Protein AF-A0A6C0JNU3-F1 (afdb_monomer_lite)

Radius of gyration: 30.69 Å; chains: 1; bounding box: 116×44×62 Å

pLDDT: mean 80.39, std 19.61, range [39.03, 97.88]

Secondary structure (DSSP, 8-state):
-PPPHHHHHHTTS-------------------TTTTSPPPHHHHHHHHHHHHTT--HHHHHHHTTS-HHHHHHHHHHHHHHHHHTT--HHHHHHHH---HHHHHHHHHHHHHHHH-----S--------HHHHHHHHHHHHHHHHHHHHHHHHHHHHHHHHHHTT-

Organism: NCBI:txid1070528

Sequence (166 aa):
MAKSYVEMLKSQKLNKTYYPDVSINKPTNVDQSNVGKKWTEEEENKLLEELNKNIDIETISKIHKRKIGGIESRQKEIAYKMYMKNVSIDKIILKTKLDYQSIKQIIDSKQSVNTRLRPRPRCHNFKHPVLLETDMIEIKNEIKDLKKSISELSDMMKAVYEFEKM

Foldseek 3Di:
DDDDPVVVVVVPPDPPPDDPPPPPPDDDDLQLVCEPPDADPVNLVVLLVCVLVVPDLVVNCSVNSHDSVVSVVSLLVVLVVCVVVVHDNVVSCNRSVDDPVSSVCSNVVVVVVVVDPPDDDDDDDDDDPPVVVVVVVVVVVVVVVVVVVVVVVVVVVVVVVVVVVD

Structure (mmCIF, N/CA/C/O backbone):
data_AF-A0A6C0JNU3-F1
#
_entry.id   AF-A0A6C0JNU3-F1
#
loop_
_atom_site.group_PDB
_atom_site.id
_atom_site.type_symbol
_atom_site.label_atom_id
_atom_site.label_alt_id
_atom_site.label_comp_id
_atom_site.label_asym_id
_atom_site.label_entity_id
_atom_site.label_seq_id
_atom_site.pdbx_PDB_ins_code
_atom_site.Cartn_x
_atom_site.Cartn_y
_atom_site.Cartn_z
_atom_site.occupancy
_atom_site.B_iso_or_equiv
_atom_site.auth_seq_id
_atom_site.auth_comp_id
_atom_site.auth_asym_id
_atom_site.auth_atom_id
_atom_site.pdbx_PDB_model_num
ATOM 1 N N . MET A 1 1 ? -62.761 30.894 -13.776 1.00 50.53 1 MET A N 1
ATOM 2 C CA . MET A 1 1 ? -61.650 30.699 -14.732 1.00 50.53 1 MET A CA 1
ATOM 3 C C . MET A 1 1 ? -60.600 29.817 -14.076 1.00 50.53 1 MET A C 1
ATOM 5 O O . MET A 1 1 ? -60.064 30.203 -13.045 1.00 50.53 1 MET A O 1
ATOM 9 N N . ALA A 1 2 ? -60.394 28.608 -14.599 1.00 54.75 2 ALA A N 1
ATOM 10 C CA . ALA A 1 2 ? -59.440 27.644 -14.057 1.00 54.75 2 ALA A CA 1
ATOM 11 C C . ALA A 1 2 ? -58.007 28.068 -14.414 1.00 54.75 2 ALA A C 1
ATOM 13 O O . ALA A 1 2 ? -57.715 28.331 -15.579 1.00 54.75 2 ALA A O 1
ATOM 14 N N . LYS A 1 3 ? -57.128 28.164 -13.411 1.00 59.78 3 LYS A N 1
ATOM 15 C CA . LYS A 1 3 ? -55.701 28.441 -13.623 1.00 59.78 3 LYS A CA 1
ATOM 16 C C . LYS A 1 3 ? -55.077 27.287 -14.414 1.00 59.78 3 LYS A C 1
ATOM 18 O O . LYS A 1 3 ? -55.350 26.122 -14.127 1.00 59.78 3 LYS A O 1
ATOM 23 N N . SER A 1 4 ? -54.267 27.621 -15.417 1.00 71.38 4 SER A N 1
ATOM 24 C CA . SER A 1 4 ? -53.583 26.655 -16.283 1.00 71.38 4 SER A CA 1
ATOM 25 C C . SER A 1 4 ? -52.700 25.716 -15.455 1.00 71.38 4 SER A C 1
ATOM 27 O O . SER A 1 4 ? -51.986 26.160 -14.556 1.00 71.38 4 SER A O 1
ATOM 29 N N . TYR A 1 5 ? -52.706 24.418 -15.776 1.00 62.06 5 TYR A N 1
ATOM 30 C CA . TYR A 1 5 ? -51.889 23.390 -15.110 1.00 62.06 5 TYR A CA 1
ATOM 31 C C . TYR A 1 5 ? -50.388 23.754 -15.077 1.00 62.06 5 TYR A C 1
ATOM 33 O O . TYR A 1 5 ? -49.669 23.420 -14.137 1.00 62.06 5 TYR A O 1
ATOM 41 N N . VAL A 1 6 ? -49.932 24.540 -16.058 1.00 61.22 6 VAL A N 1
ATOM 42 C CA . VAL A 1 6 ? -48.558 25.054 -16.156 1.00 61.22 6 VAL A CA 1
ATOM 43 C C . VAL A 1 6 ? -48.238 26.103 -15.078 1.00 61.22 6 VAL A C 1
ATOM 45 O O . VAL A 1 6 ? -47.093 26.191 -14.635 1.00 61.22 6 VAL A O 1
ATOM 48 N N . GLU A 1 7 ? -49.220 26.882 -14.613 1.00 60.59 7 GLU A N 1
ATOM 49 C CA . GLU A 1 7 ? -49.026 27.841 -13.514 1.00 60.59 7 GLU A CA 1
ATOM 50 C C . GLU A 1 7 ? -48.929 27.143 -12.155 1.00 60.59 7 GLU A C 1
ATOM 52 O O . GLU A 1 7 ? -48.136 27.558 -11.311 1.00 60.59 7 GLU A O 1
ATOM 57 N N . MET A 1 8 ? -49.647 26.031 -11.968 1.00 59.97 8 MET A N 1
ATOM 58 C CA . MET A 1 8 ? -49.604 25.250 -10.725 1.00 59.97 8 MET A CA 1
ATOM 59 C C . MET A 1 8 ? -48.212 24.658 -10.449 1.00 59.97 8 MET A C 1
ATOM 61 O O . MET A 1 8 ? -47.767 24.622 -9.304 1.00 59.97 8 MET A O 1
ATOM 65 N N . LEU A 1 9 ? -47.487 24.259 -11.499 1.00 55.19 9 LEU A N 1
ATOM 66 C CA . LEU A 1 9 ? -46.139 23.689 -11.388 1.00 55.19 9 LEU A CA 1
ATOM 67 C C . LEU A 1 9 ? -45.041 24.747 -11.166 1.00 55.19 9 LEU A C 1
ATOM 69 O O . LEU A 1 9 ? -43.946 24.415 -10.708 1.00 55.19 9 LEU A O 1
ATOM 73 N N . LYS A 1 10 ? -45.313 26.030 -11.448 1.00 53.84 10 LYS A N 1
ATOM 74 C CA . LYS A 1 10 ? -44.366 27.131 -11.190 1.00 53.84 10 LYS A CA 1
ATOM 75 C C . LYS A 1 10 ? -44.352 27.561 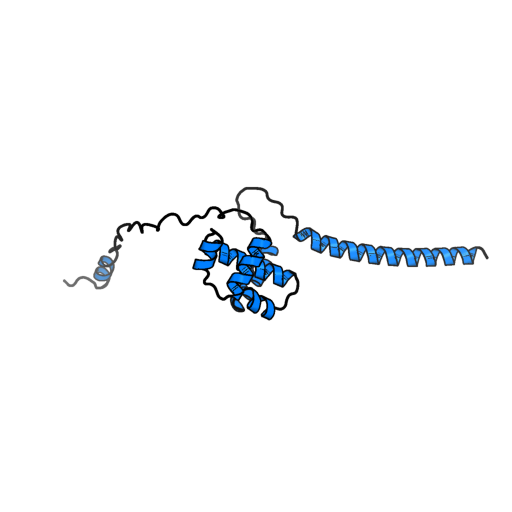-9.720 1.00 53.84 10 LYS A C 1
ATOM 77 O O . LYS A 1 10 ? -43.308 27.988 -9.238 1.00 53.84 10 LYS A O 1
ATOM 82 N N . SER A 1 11 ? -45.448 27.365 -8.988 1.00 52.44 11 SER A N 1
ATOM 83 C CA . SER A 1 11 ? -45.541 27.674 -7.550 1.00 52.44 11 SER A CA 1
ATOM 84 C C . SER A 1 11 ? -44.949 26.599 -6.625 1.00 52.44 11 SER A C 1
ATOM 86 O O . SER A 1 11 ? -44.926 26.793 -5.415 1.00 52.44 11 SER A O 1
ATOM 88 N N . GLN A 1 12 ? -44.438 25.484 -7.161 1.00 51.84 12 GLN A N 1
ATOM 89 C CA . GLN A 1 12 ? -43.829 24.398 -6.372 1.00 51.84 12 GLN A CA 1
ATOM 90 C C . GLN A 1 12 ? -42.294 24.470 -6.287 1.00 51.84 12 GLN A C 1
ATOM 92 O O . GLN A 1 12 ? -41.662 23.630 -5.648 1.00 51.84 12 GLN A O 1
ATOM 97 N N . LYS A 1 13 ? -41.663 25.484 -6.891 1.00 53.03 13 LYS A N 1
ATOM 98 C CA . LYS A 1 13 ? -40.214 25.704 -6.801 1.00 53.03 13 LYS A CA 1
ATOM 99 C C . LYS A 1 13 ? -39.898 26.817 -5.807 1.00 53.03 13 LYS A C 1
ATOM 101 O O . LYS A 1 13 ? -39.744 27.955 -6.228 1.00 53.03 13 LYS A O 1
ATOM 106 N N . LEU A 1 14 ? -39.794 26.463 -4.522 1.00 49.38 14 LEU A N 1
ATOM 107 C CA . LEU A 1 14 ? -38.850 27.000 -3.515 1.00 49.38 14 LEU A CA 1
ATOM 108 C C . LEU A 1 14 ? -39.340 26.696 -2.088 1.00 49.38 14 LEU A C 1
ATOM 110 O O . LEU A 1 14 ? -39.606 27.594 -1.304 1.00 49.38 14 LEU A O 1
ATOM 114 N N . ASN A 1 15 ? -39.370 25.418 -1.717 1.00 48.03 15 ASN A N 1
ATOM 115 C CA . ASN A 1 15 ? -39.180 25.040 -0.318 1.00 48.03 15 ASN A CA 1
ATOM 116 C C . ASN A 1 15 ? -37.773 24.453 -0.199 1.00 48.03 15 ASN A C 1
ATOM 118 O O . ASN A 1 15 ? -37.582 23.240 -0.181 1.00 48.03 15 ASN A O 1
ATOM 122 N N . LYS A 1 16 ? -36.763 25.333 -0.185 1.00 44.16 16 LYS A N 1
ATOM 123 C CA . LYS A 1 16 ? -35.448 24.977 0.356 1.00 44.16 16 LYS A CA 1
ATOM 124 C C . LYS A 1 16 ? -35.671 24.753 1.845 1.00 44.16 16 LYS A C 1
ATOM 126 O O . LYS A 1 16 ? -35.791 25.714 2.598 1.00 44.16 16 LYS A O 1
ATOM 131 N N . THR A 1 17 ? -35.789 23.496 2.250 1.00 41.44 17 THR A N 1
ATOM 132 C CA . THR A 1 17 ? -35.772 23.108 3.657 1.00 41.44 17 THR A CA 1
ATOM 133 C C . THR A 1 17 ? -34.455 23.591 4.252 1.00 41.44 17 THR A C 1
ATOM 135 O O . THR A 1 17 ? -33.386 23.054 3.962 1.00 41.44 17 THR A O 1
ATOM 138 N N . TYR A 1 18 ? -34.547 24.674 5.015 1.00 48.12 18 TYR A N 1
ATOM 139 C CA . TYR A 1 18 ? -33.495 25.180 5.875 1.00 48.12 18 TYR A CA 1
ATOM 140 C C . TYR A 1 18 ? -33.207 24.101 6.920 1.00 48.12 18 TYR A C 1
ATOM 142 O O . TYR A 1 18 ? -34.000 23.892 7.837 1.00 48.12 18 TYR A O 1
ATOM 150 N N . TYR A 1 19 ? -32.112 23.366 6.737 1.00 48.59 19 TYR A N 1
ATOM 151 C CA . TYR A 1 19 ? -31.554 22.557 7.809 1.00 48.59 19 TYR A CA 1
ATOM 152 C C . TYR A 1 19 ? -30.829 23.524 8.748 1.00 48.59 19 TYR A C 1
ATOM 154 O O . TYR A 1 19 ? -29.899 24.192 8.290 1.00 48.59 19 TYR A O 1
ATOM 162 N N . PRO A 1 20 ? -31.245 23.660 10.021 1.00 52.56 20 PRO A N 1
ATOM 163 C CA . PRO A 1 20 ? -30.447 24.399 10.984 1.00 52.56 20 PRO A CA 1
ATOM 164 C C . PRO A 1 20 ? -29.081 23.717 11.072 1.00 52.56 20 PRO A C 1
ATOM 166 O O . PRO A 1 20 ? -29.018 22.487 11.110 1.00 52.56 20 PRO A O 1
ATOM 169 N N . ASP A 1 21 ? -28.007 24.509 11.068 1.00 51.78 21 ASP A N 1
ATOM 170 C CA . ASP A 1 21 ? -26.640 24.043 11.301 1.00 51.78 21 ASP A CA 1
ATOM 171 C C . ASP A 1 21 ? -26.584 23.327 12.658 1.00 51.78 21 ASP A C 1
ATOM 173 O O . ASP A 1 21 ? -26.362 23.921 13.715 1.00 51.78 21 ASP A O 1
ATOM 177 N N . VAL A 1 22 ? -26.826 22.018 12.640 1.00 48.94 22 VAL A N 1
ATOM 178 C CA . VAL A 1 22 ? -26.557 21.147 13.772 1.00 48.94 22 VAL A CA 1
ATOM 179 C C . VAL A 1 22 ? -25.046 20.993 13.791 1.00 48.94 22 VAL A C 1
ATOM 181 O O . VAL A 1 22 ? -24.477 20.156 13.093 1.00 48.94 22 VAL A O 1
ATOM 184 N N . SER A 1 23 ? -24.386 21.841 14.579 1.00 55.50 23 SER A N 1
ATOM 185 C CA . SER A 1 23 ? -23.010 21.624 15.010 1.00 55.50 23 SER A CA 1
ATOM 186 C C . SER A 1 23 ? -22.961 20.281 15.735 1.00 55.50 23 SER A C 1
ATOM 188 O O . SER A 1 23 ? -23.224 20.191 16.935 1.00 55.50 23 SER A O 1
ATOM 190 N N . ILE A 1 24 ? -22.667 19.215 14.989 1.00 50.12 24 ILE A N 1
ATOM 191 C CA . ILE A 1 24 ? -22.358 17.903 15.542 1.00 50.12 24 ILE A CA 1
ATOM 192 C C . ILE A 1 24 ? -21.111 18.115 16.394 1.00 50.12 24 ILE A C 1
ATOM 194 O O . ILE A 1 24 ? -20.007 18.271 15.869 1.00 50.12 24 ILE A O 1
ATOM 198 N N . ASN A 1 25 ? -21.304 18.171 17.711 1.00 55.69 25 ASN A N 1
ATOM 199 C CA . ASN A 1 25 ? -20.231 18.194 18.690 1.00 55.69 25 ASN A CA 1
ATOM 200 C C . ASN A 1 25 ? -19.325 16.993 18.421 1.00 55.69 25 ASN A C 1
ATOM 202 O O . ASN A 1 25 ? -19.648 15.857 18.765 1.00 55.69 25 ASN A O 1
ATOM 206 N N . LYS A 1 26 ? -18.205 17.242 17.740 1.00 56.50 26 LYS A N 1
ATOM 207 C CA . LYS A 1 26 ? -17.200 16.230 17.446 1.00 56.50 26 LYS A CA 1
ATOM 208 C C . LYS A 1 26 ? -16.628 15.770 18.787 1.00 56.50 26 LYS A C 1
ATOM 210 O O . LYS A 1 26 ? -16.060 16.612 19.487 1.00 56.50 26 LYS A O 1
ATOM 215 N N . PRO A 1 27 ? -16.761 14.490 19.173 1.00 52.84 27 PRO A N 1
ATOM 216 C CA . PRO A 1 27 ? -16.294 14.057 20.477 1.00 52.84 27 PRO A CA 1
ATOM 217 C C . PRO A 1 27 ? -14.780 14.254 20.589 1.00 52.84 27 PRO A C 1
ATOM 219 O O . PRO A 1 27 ? -13.994 13.681 19.832 1.00 52.84 27 PRO A O 1
ATOM 222 N N . THR A 1 28 ? -14.422 15.149 21.507 1.00 52.78 28 THR A N 1
ATOM 223 C CA . THR A 1 28 ? -13.341 15.037 22.492 1.00 52.78 28 THR A CA 1
ATOM 224 C C . THR A 1 28 ? -12.090 14.282 22.052 1.00 52.78 28 THR A C 1
ATOM 226 O O . THR A 1 28 ? -12.002 13.065 22.177 1.00 52.78 28 THR A O 1
ATOM 229 N N . ASN A 1 29 ? -11.103 15.065 21.608 1.00 61.03 29 ASN A N 1
ATOM 230 C CA . ASN A 1 29 ? -9.678 14.934 21.931 1.00 61.03 29 ASN A CA 1
ATOM 231 C C . ASN A 1 29 ? -9.160 13.495 22.131 1.00 61.03 29 ASN A C 1
ATOM 233 O O . ASN A 1 29 ? -8.625 13.149 23.181 1.00 61.03 29 ASN A O 1
ATOM 237 N N . VAL A 1 30 ? -9.323 12.643 21.118 1.00 61.84 30 VAL A N 1
ATOM 238 C CA . VAL A 1 30 ? -8.518 11.424 21.022 1.00 61.84 30 VAL A CA 1
ATOM 239 C C . VAL A 1 30 ? -7.096 11.901 20.756 1.00 61.84 30 VAL A C 1
ATOM 241 O O . VAL A 1 30 ? -6.883 12.588 19.756 1.00 61.84 30 VAL A O 1
ATOM 244 N N . ASP A 1 31 ? -6.160 11.586 21.656 1.00 69.12 31 ASP A N 1
ATOM 245 C CA . ASP A 1 31 ? -4.741 11.927 21.526 1.00 69.12 31 ASP A CA 1
ATOM 246 C C . ASP A 1 31 ? -4.249 11.494 20.135 1.00 69.12 31 ASP A C 1
ATOM 248 O O . ASP A 1 31 ? -4.042 10.317 19.848 1.00 69.12 31 ASP A O 1
ATOM 252 N N . GLN A 1 32 ? -4.146 12.477 19.243 1.00 78.62 32 GLN A N 1
ATOM 253 C CA . GLN A 1 32 ? -3.747 12.342 17.847 1.00 78.62 32 GLN A CA 1
ATOM 254 C C . GLN A 1 32 ? -2.313 12.841 17.663 1.00 78.62 32 GLN A C 1
ATOM 256 O O . GLN A 1 32 ? -1.956 13.386 16.617 1.00 78.62 32 GLN A O 1
ATOM 261 N N . SER A 1 33 ? -1.475 12.659 18.686 1.00 84.19 33 SER A N 1
ATOM 262 C CA . SER A 1 33 ? -0.082 13.114 18.706 1.00 84.19 33 SER A CA 1
ATOM 263 C C . SER A 1 33 ? 0.774 12.578 17.557 1.00 84.19 33 SER A C 1
ATOM 265 O O . SER A 1 33 ? 1.827 13.152 17.286 1.00 84.19 33 SER A O 1
ATOM 267 N N . ASN A 1 34 ? 0.346 11.526 16.849 1.00 87.81 34 ASN A N 1
ATOM 268 C CA . ASN A 1 34 ? 1.063 10.973 15.697 1.00 87.81 34 ASN A CA 1
ATOM 269 C C . ASN A 1 34 ? 0.468 11.364 14.336 1.00 87.81 34 ASN A C 1
ATOM 271 O O . ASN A 1 34 ? 0.947 10.917 13.289 1.00 87.81 34 ASN A O 1
ATOM 275 N N . VAL A 1 35 ? -0.553 12.222 14.294 1.00 88.19 35 VAL A N 1
ATOM 276 C CA . VAL A 1 35 ? -1.059 12.769 13.028 1.00 88.19 35 VAL A CA 1
ATOM 277 C C . VAL A 1 35 ? 0.016 13.643 12.372 1.00 88.19 35 VAL A C 1
ATOM 279 O O . VAL A 1 35 ? 0.641 14.475 13.016 1.00 88.19 35 VAL A O 1
ATOM 282 N N . GLY A 1 36 ? 0.260 13.429 11.076 1.00 87.62 36 GLY A N 1
ATOM 283 C CA . GLY A 1 36 ? 1.270 14.164 10.301 1.00 87.62 36 GLY A CA 1
ATOM 284 C C . GLY A 1 36 ? 2.712 13.669 10.471 1.00 87.62 36 GLY A C 1
ATOM 285 O O . GLY A 1 36 ? 3.540 13.933 9.602 1.00 87.62 36 GLY A O 1
ATOM 286 N N . LYS A 1 37 ? 3.020 12.892 11.518 1.00 92.00 37 LYS A N 1
ATOM 287 C CA . LYS A 1 37 ? 4.347 12.278 11.677 1.00 92.00 37 LYS A CA 1
ATOM 288 C C . LYS A 1 37 ? 4.596 11.206 10.615 1.00 92.00 37 LYS A C 1
ATOM 290 O O . LYS A 1 37 ? 3.669 10.492 10.212 1.00 92.00 37 LYS A O 1
ATOM 295 N N . LYS A 1 38 ? 5.856 11.052 10.196 1.00 95.00 38 LYS A N 1
ATOM 296 C CA . LYS A 1 38 ? 6.288 9.954 9.316 1.00 95.00 38 LYS A CA 1
ATOM 297 C C . LYS A 1 38 ? 5.990 8.608 9.990 1.00 95.00 38 LYS A C 1
ATOM 299 O O . LYS A 1 38 ? 5.990 8.524 11.212 1.00 95.00 38 LYS A O 1
ATOM 304 N N . TRP A 1 39 ? 5.665 7.596 9.195 1.00 95.12 39 TRP A N 1
ATOM 305 C CA . TRP A 1 39 ? 5.520 6.225 9.685 1.00 95.12 39 TRP A CA 1
ATOM 306 C C . TRP A 1 39 ? 6.893 5.574 9.764 1.00 95.12 39 TRP A C 1
ATOM 308 O O . TRP A 1 39 ? 7.673 5.703 8.814 1.00 95.12 39 TRP A O 1
ATOM 318 N N . THR A 1 40 ? 7.182 4.912 10.878 1.00 95.62 40 THR A N 1
ATOM 319 C CA . THR A 1 40 ? 8.396 4.101 11.021 1.00 95.62 40 THR A CA 1
ATOM 320 C C . THR A 1 40 ? 8.128 2.659 10.599 1.00 95.62 40 THR A C 1
ATOM 322 O O . THR A 1 40 ? 6.973 2.248 10.459 1.00 95.62 40 THR A O 1
ATOM 325 N N . GLU A 1 41 ? 9.186 1.888 10.366 1.00 94.06 41 GLU A N 1
ATOM 326 C CA . GLU A 1 41 ? 9.044 0.479 9.988 1.00 94.06 41 GLU A CA 1
ATOM 327 C C . GLU A 1 41 ? 8.448 -0.347 11.132 1.00 94.06 41 GLU A C 1
ATOM 329 O O . GLU A 1 41 ? 7.607 -1.210 10.895 1.00 94.06 41 GLU A O 1
ATOM 334 N N . GLU A 1 42 ? 8.796 -0.033 12.380 1.00 95.12 42 GLU A N 1
ATOM 335 C CA . GLU A 1 42 ? 8.230 -0.676 13.568 1.00 95.12 42 GLU A CA 1
ATOM 336 C C . GLU A 1 42 ? 6.728 -0.395 13.686 1.00 95.12 42 GLU A C 1
ATOM 338 O O . GLU A 1 42 ? 5.949 -1.299 13.987 1.00 95.12 42 GLU A O 1
ATOM 343 N N . GLU A 1 43 ? 6.301 0.841 13.398 1.00 94.75 43 GLU A N 1
ATOM 344 C CA . GLU A 1 43 ? 4.879 1.190 13.346 1.00 94.75 43 GLU A CA 1
ATOM 345 C C . GLU A 1 43 ? 4.149 0.453 12.213 1.00 94.75 43 GLU A C 1
ATOM 347 O O . GLU A 1 43 ? 3.038 -0.030 12.427 1.00 94.75 43 GLU A O 1
ATOM 352 N N . GLU A 1 44 ? 4.742 0.357 11.016 1.00 96.38 44 GLU A N 1
ATOM 353 C CA . GLU A 1 44 ? 4.147 -0.382 9.890 1.00 96.38 44 GLU A CA 1
ATOM 354 C C . GLU A 1 44 ? 4.036 -1.888 10.209 1.00 96.38 44 GLU A C 1
ATOM 356 O O . GLU A 1 44 ? 3.003 -2.500 9.929 1.00 96.38 44 GLU A O 1
ATOM 361 N N . ASN A 1 45 ? 5.044 -2.478 10.859 1.00 96.00 45 ASN A N 1
ATOM 362 C CA . ASN A 1 45 ? 5.018 -3.877 11.292 1.00 96.00 45 ASN A CA 1
ATOM 363 C C . ASN A 1 45 ? 3.934 -4.126 12.344 1.00 96.00 45 ASN A C 1
ATOM 365 O O . ASN A 1 45 ? 3.147 -5.063 12.204 1.00 96.00 45 ASN A O 1
ATOM 369 N N . LYS A 1 46 ? 3.834 -3.249 13.349 1.00 96.62 46 LYS A N 1
ATOM 370 C CA . LYS A 1 46 ? 2.790 -3.328 14.376 1.00 96.62 46 LYS A CA 1
ATOM 371 C C . LYS A 1 46 ? 1.390 -3.232 13.768 1.00 96.62 46 LYS A C 1
ATOM 373 O O . LYS A 1 46 ? 0.530 -4.044 14.094 1.00 96.62 46 LYS A O 1
ATOM 378 N N . LEU A 1 47 ? 1.184 -2.317 12.819 1.00 96.56 47 LEU A N 1
ATOM 379 C CA . LEU A 1 47 ? -0.078 -2.200 12.086 1.00 96.56 47 LEU A CA 1
ATOM 380 C C . LEU A 1 47 ? -0.449 -3.520 11.386 1.00 96.56 47 LEU A C 1
ATOM 382 O O . LEU A 1 47 ? -1.591 -3.969 11.470 1.00 96.56 47 LEU A O 1
ATOM 386 N N . LEU A 1 48 ? 0.504 -4.164 10.707 1.00 95.88 48 LEU A N 1
ATOM 387 C CA . LEU A 1 48 ? 0.265 -5.447 10.035 1.00 95.88 48 LEU A CA 1
ATOM 388 C C . LEU A 1 48 ? -0.052 -6.581 11.019 1.00 95.88 48 LEU A C 1
ATOM 390 O O . LEU A 1 48 ? -0.880 -7.440 10.714 1.00 95.88 48 LEU A O 1
ATOM 394 N N . GLU A 1 49 ? 0.576 -6.599 12.194 1.00 96.06 49 GLU A N 1
ATOM 395 C CA . GLU A 1 49 ? 0.249 -7.562 13.249 1.00 96.06 49 GLU A CA 1
ATOM 396 C C . GLU A 1 49 ? -1.170 -7.369 13.789 1.00 96.06 49 GLU A C 1
ATOM 398 O O . GLU A 1 49 ? -1.894 -8.348 13.977 1.00 96.06 49 GLU A O 1
ATOM 403 N N . GLU A 1 50 ? -1.581 -6.123 14.024 1.00 95.94 50 GLU A N 1
ATOM 404 C CA . GLU A 1 50 ? -2.922 -5.784 14.507 1.00 95.94 50 GLU A CA 1
ATOM 405 C C . GLU A 1 50 ? -4.002 -6.169 13.487 1.00 95.94 50 GLU A C 1
ATOM 407 O O . GLU A 1 50 ? -5.003 -6.794 13.848 1.00 95.94 50 GLU A O 1
ATOM 412 N N . LEU A 1 51 ? -3.754 -5.912 12.199 1.00 94.62 51 LEU A N 1
ATOM 413 C CA . LEU A 1 51 ? -4.615 -6.371 11.104 1.00 94.62 51 LEU A CA 1
ATOM 414 C C . LEU A 1 51 ? -4.684 -7.900 11.028 1.00 94.62 51 LEU A C 1
ATOM 416 O O . LEU A 1 51 ? -5.747 -8.468 10.784 1.00 94.62 51 LEU A O 1
ATOM 420 N N . ASN A 1 52 ? -3.567 -8.594 11.261 1.00 93.44 52 ASN A N 1
ATOM 421 C CA . ASN A 1 52 ? -3.552 -10.054 11.268 1.00 93.44 52 ASN A CA 1
ATOM 422 C C . ASN A 1 52 ? -4.330 -10.647 12.456 1.00 93.44 52 ASN A C 1
ATOM 424 O O . ASN A 1 52 ? -4.917 -11.719 12.330 1.00 93.44 52 ASN A O 1
ATOM 428 N N . LYS A 1 53 ? -4.380 -9.927 13.582 1.00 94.06 53 LYS A N 1
ATOM 429 C CA . LYS A 1 53 ? -5.222 -10.240 14.748 1.00 94.06 53 LYS A CA 1
ATOM 430 C C . LYS A 1 53 ? -6.699 -9.868 14.542 1.00 94.06 53 LYS A C 1
ATOM 432 O O . LYS A 1 53 ? -7.487 -10.036 15.466 1.00 94.06 53 LYS A O 1
ATOM 437 N N . ASN A 1 54 ? -7.077 -9.391 13.351 1.00 93.00 54 ASN A N 1
ATOM 438 C CA . ASN A 1 54 ? -8.419 -8.914 13.007 1.00 93.00 54 ASN A CA 1
ATOM 439 C C . ASN A 1 54 ? -8.929 -7.819 13.964 1.00 93.00 54 ASN A C 1
ATOM 441 O O . ASN A 1 54 ? -10.117 -7.764 14.278 1.00 93.00 54 ASN A O 1
ATOM 445 N N . ILE A 1 55 ? -8.026 -6.959 14.449 1.00 94.06 55 ILE A N 1
ATOM 446 C CA . ILE A 1 55 ? -8.405 -5.792 15.249 1.00 94.06 55 ILE A CA 1
ATOM 447 C C . ILE A 1 55 ? -9.070 -4.769 14.325 1.00 94.06 55 ILE A C 1
ATOM 449 O O . ILE A 1 55 ? -8.599 -4.517 13.216 1.00 94.06 55 ILE A O 1
ATOM 453 N N . ASP A 1 56 ? -10.166 -4.174 14.791 1.00 94.88 56 ASP A N 1
ATOM 454 C CA . ASP A 1 56 ? -10.901 -3.168 14.031 1.00 94.88 56 ASP A CA 1
ATOM 455 C C . ASP A 1 56 ? -10.076 -1.888 13.788 1.00 94.88 56 ASP A C 1
ATOM 457 O O . ASP A 1 56 ? -9.314 -1.435 14.650 1.00 94.88 56 ASP A O 1
ATOM 461 N N . ILE A 1 57 ? -10.272 -1.266 12.621 1.00 94.25 57 ILE A N 1
ATOM 462 C CA . ILE A 1 57 ? -9.529 -0.079 12.179 1.00 94.25 57 ILE A CA 1
ATOM 463 C C . ILE A 1 57 ? -9.715 1.098 13.144 1.00 94.25 57 ILE A C 1
ATOM 465 O O . ILE A 1 57 ? -8.770 1.862 13.363 1.00 94.25 57 ILE A O 1
ATOM 469 N N . GLU A 1 58 ? -10.889 1.255 13.763 1.00 93.94 58 GLU A N 1
ATOM 470 C CA . GLU A 1 58 ? -11.110 2.312 14.749 1.00 93.94 58 GLU A CA 1
ATOM 471 C C . GLU A 1 58 ? -10.215 2.106 15.976 1.00 93.94 58 GLU A C 1
ATOM 473 O O . GLU A 1 58 ? -9.595 3.051 16.474 1.00 93.94 58 GLU A O 1
ATOM 478 N N . THR A 1 59 ? -10.080 0.859 16.426 1.00 93.94 59 THR A N 1
ATOM 479 C CA . THR A 1 59 ? -9.224 0.496 17.561 1.00 93.94 59 THR A CA 1
ATOM 480 C C . THR A 1 59 ? -7.748 0.689 17.222 1.00 93.94 59 THR A C 1
ATOM 482 O O . THR A 1 59 ? -7.028 1.341 17.980 1.00 93.94 59 THR A O 1
ATOM 485 N N . ILE A 1 60 ? -7.314 0.232 16.045 1.00 95.25 60 ILE A N 1
ATOM 486 C CA . ILE A 1 60 ? -5.954 0.452 15.525 1.00 95.25 60 ILE A CA 1
ATOM 487 C C . ILE A 1 60 ? -5.634 1.952 15.473 1.00 95.25 60 ILE A C 1
ATOM 489 O O . ILE A 1 60 ? -4.556 2.390 15.882 1.00 95.25 60 ILE A O 1
ATOM 493 N N . SER A 1 61 ? -6.590 2.778 15.034 1.00 94.50 61 SER A N 1
ATOM 494 C CA . SER A 1 61 ? -6.405 4.231 14.964 1.00 94.50 61 SER A CA 1
ATOM 495 C C . SER A 1 61 ? -6.106 4.853 16.336 1.00 94.50 61 SER A C 1
ATOM 497 O O . SER A 1 61 ? -5.227 5.714 16.445 1.00 94.50 61 SER A O 1
ATOM 499 N N . LYS A 1 62 ? -6.758 4.351 17.395 1.00 93.56 62 LYS A N 1
ATOM 500 C CA . LYS A 1 62 ? -6.524 4.761 18.788 1.00 93.56 62 LYS A CA 1
ATOM 501 C C . LYS A 1 62 ? -5.159 4.280 19.285 1.00 93.56 62 LYS A C 1
ATOM 503 O O . LYS A 1 62 ? -4.416 5.084 19.843 1.00 93.56 62 LYS A O 1
ATOM 508 N N . ILE A 1 63 ? -4.791 3.022 19.024 1.00 93.19 63 ILE A N 1
ATOM 509 C CA . ILE A 1 63 ? -3.493 2.449 19.434 1.00 93.19 63 ILE A CA 1
ATOM 510 C C . ILE A 1 63 ? -2.325 3.229 18.818 1.00 93.19 63 ILE A C 1
ATOM 512 O O . ILE A 1 63 ? -1.360 3.565 19.505 1.00 93.19 63 ILE A O 1
ATOM 516 N N . HIS A 1 64 ? -2.425 3.557 17.531 1.00 93.50 64 HIS A N 1
ATOM 517 C CA . HIS A 1 64 ? -1.392 4.290 16.802 1.00 93.50 64 HIS A CA 1
ATOM 518 C C . HIS A 1 64 ? -1.458 5.812 16.989 1.00 93.50 64 HIS A C 1
ATOM 520 O O . HIS A 1 64 ? -0.560 6.516 16.515 1.00 93.50 64 HIS A O 1
ATOM 526 N N . LYS A 1 65 ? -2.492 6.338 17.664 1.00 94.19 65 LYS A N 1
ATOM 527 C CA . LYS A 1 65 ? -2.732 7.783 17.843 1.00 94.19 65 LYS A CA 1
ATOM 528 C C . LYS A 1 65 ? -2.816 8.537 16.512 1.00 94.19 65 LYS A C 1
ATOM 530 O O . LYS A 1 65 ? -2.272 9.635 16.340 1.00 94.19 65 LYS A O 1
ATOM 535 N N . ARG A 1 66 ? -3.467 7.919 15.524 1.00 94.25 66 ARG A N 1
ATOM 536 C CA . ARG A 1 66 ? -3.630 8.432 14.154 1.00 94.25 66 ARG A CA 1
ATOM 537 C C . ARG A 1 66 ? -5.105 8.424 13.757 1.00 94.25 66 ARG A C 1
ATOM 539 O O . ARG A 1 66 ? -5.944 7.801 14.390 1.00 94.25 66 ARG A O 1
ATOM 546 N N . LYS A 1 67 ? -5.442 9.150 12.691 1.00 94.06 67 LYS A N 1
ATOM 547 C CA . LYS A 1 67 ? -6.802 9.143 12.126 1.00 94.06 67 LYS A CA 1
ATOM 548 C C . LYS A 1 67 ? -7.056 7.836 11.376 1.00 94.06 67 LYS A C 1
ATOM 550 O O . LYS A 1 67 ? -6.139 7.341 10.727 1.00 94.06 67 LYS A O 1
ATOM 555 N N . ILE A 1 68 ? -8.308 7.377 11.363 1.00 95.19 68 ILE A N 1
ATOM 556 C CA . ILE A 1 68 ? -8.786 6.216 10.586 1.00 95.19 68 ILE A CA 1
ATOM 557 C C . ILE A 1 68 ? -8.298 6.278 9.135 1.00 95.19 68 ILE A C 1
ATOM 559 O O . ILE A 1 68 ? -7.558 5.406 8.697 1.00 95.19 68 ILE A O 1
ATOM 563 N N . GLY A 1 69 ? -8.566 7.384 8.430 1.00 94.31 69 GLY A N 1
ATOM 564 C CA . GLY A 1 69 ? -8.095 7.548 7.049 1.00 94.31 69 GLY A CA 1
ATOM 565 C C . GLY A 1 69 ? -6.564 7.524 6.901 1.00 94.31 69 GLY A C 1
ATOM 566 O O . GLY A 1 69 ? -6.049 7.215 5.832 1.00 94.31 69 GLY A O 1
ATOM 567 N N . GLY A 1 70 ? -5.813 7.816 7.969 1.00 94.75 70 GLY A N 1
ATOM 568 C CA . GLY A 1 70 ? -4.359 7.659 8.003 1.00 94.75 70 GLY A CA 1
ATOM 569 C C . GLY A 1 70 ? -3.917 6.197 8.102 1.00 94.75 70 GLY A C 1
ATOM 570 O O . GLY A 1 70 ? -2.939 5.831 7.453 1.00 94.75 70 GLY A O 1
ATOM 571 N N . ILE A 1 71 ? -4.644 5.376 8.867 1.00 96.88 71 ILE A N 1
ATOM 572 C CA . ILE A 1 71 ? -4.448 3.921 8.937 1.00 96.88 71 ILE A CA 1
ATOM 573 C C . ILE A 1 71 ? -4.760 3.288 7.580 1.00 96.88 71 ILE A C 1
ATOM 575 O O . ILE A 1 71 ? -3.904 2.623 7.005 1.00 96.88 71 ILE A O 1
ATOM 579 N N . GLU A 1 72 ? -5.937 3.573 7.018 1.00 95.94 72 GLU A N 1
ATOM 580 C CA . GLU A 1 72 ? -6.362 3.041 5.716 1.00 95.94 72 GLU A CA 1
ATOM 581 C C . GLU A 1 72 ? -5.406 3.455 4.593 1.00 95.94 72 GLU A C 1
ATOM 583 O O . GLU A 1 72 ? -4.992 2.642 3.771 1.00 95.94 72 GLU A O 1
ATOM 588 N N . SER A 1 73 ? -5.010 4.730 4.557 1.00 95.06 73 SER A N 1
ATOM 589 C CA . SER A 1 73 ? -4.050 5.221 3.566 1.00 95.06 73 SER A CA 1
ATOM 590 C C . SER A 1 73 ? -2.708 4.497 3.683 1.00 95.06 73 SER A C 1
ATOM 592 O O . SER A 1 73 ? -2.135 4.073 2.678 1.00 95.06 73 SER A O 1
ATOM 594 N N . ARG A 1 74 ? -2.227 4.276 4.914 1.00 96.81 74 ARG A N 1
ATOM 595 C CA . ARG A 1 74 ? -0.987 3.535 5.154 1.00 96.81 74 ARG A CA 1
ATOM 596 C C . ARG A 1 74 ? -1.094 2.072 4.734 1.00 96.81 74 ARG A C 1
ATOM 598 O O . ARG A 1 74 ? -0.181 1.576 4.086 1.00 96.81 74 ARG A O 1
ATOM 605 N N . GLN A 1 75 ? -2.199 1.407 5.049 1.00 96.19 75 GLN A N 1
ATOM 606 C CA . GLN A 1 75 ? -2.482 0.029 4.644 1.00 96.19 75 GLN A CA 1
ATOM 607 C C . GLN A 1 75 ? -2.409 -0.130 3.116 1.00 96.19 75 GLN A C 1
ATOM 609 O O . GLN A 1 75 ? -1.740 -1.036 2.616 1.00 96.19 75 GLN A O 1
ATOM 614 N N . LYS A 1 76 ? -3.016 0.802 2.368 1.00 96.19 76 LYS A N 1
ATOM 615 C CA . LYS A 1 76 ? -2.947 0.843 0.897 1.00 96.19 76 LYS A CA 1
ATOM 616 C C . LYS A 1 76 ? -1.523 1.069 0.386 1.00 96.19 76 LYS A C 1
ATOM 618 O O . LYS A 1 76 ? -1.100 0.425 -0.572 1.00 96.19 76 LYS A O 1
ATOM 623 N N . GLU A 1 77 ? -0.771 1.956 1.033 1.00 95.56 77 GLU A N 1
ATOM 624 C CA . GLU A 1 77 ? 0.625 2.227 0.679 1.00 95.56 77 GLU A CA 1
ATOM 625 C C . GLU A 1 77 ? 1.519 0.996 0.909 1.00 95.56 77 GLU A C 1
ATOM 627 O O . GLU A 1 77 ? 2.340 0.667 0.055 1.00 95.56 77 GLU A O 1
ATOM 632 N N . ILE A 1 78 ? 1.331 0.271 2.018 1.00 96.12 78 ILE A N 1
ATOM 633 C CA . ILE A 1 78 ? 2.042 -0.986 2.295 1.00 96.12 78 ILE A CA 1
ATOM 634 C C . ILE A 1 78 ? 1.703 -2.037 1.233 1.00 96.12 78 ILE A C 1
ATOM 636 O O . ILE A 1 78 ? 2.616 -2.656 0.686 1.00 96.12 78 ILE A O 1
ATOM 640 N N . ALA A 1 79 ? 0.422 -2.203 0.887 1.00 96.62 79 ALA A N 1
ATOM 641 C CA . ALA A 1 79 ? -0.002 -3.133 -0.160 1.00 96.62 79 ALA A CA 1
ATOM 642 C C . ALA A 1 79 ? 0.692 -2.838 -1.500 1.00 96.62 79 ALA A C 1
ATOM 644 O O . ALA A 1 79 ? 1.237 -3.741 -2.134 1.00 96.62 79 ALA A O 1
ATOM 645 N N . TYR A 1 80 ? 0.748 -1.562 -1.893 1.00 96.19 80 TYR A N 1
ATOM 646 C CA . TYR A 1 80 ? 1.440 -1.143 -3.110 1.00 96.19 80 TYR A CA 1
ATOM 647 C C . TYR A 1 80 ? 2.953 -1.402 -3.044 1.00 96.19 80 TYR A C 1
ATOM 649 O O . TYR A 1 80 ? 3.525 -1.943 -3.988 1.00 96.19 80 TYR A O 1
ATOM 657 N N . LYS A 1 81 ? 3.611 -1.094 -1.917 1.00 94.94 81 LYS A N 1
ATOM 658 C CA . LYS A 1 81 ? 5.037 -1.407 -1.713 1.00 94.94 81 LYS A CA 1
ATOM 659 C C . LYS A 1 81 ? 5.318 -2.911 -1.811 1.00 94.94 81 LYS A C 1
ATOM 661 O O . LYS A 1 81 ? 6.344 -3.297 -2.358 1.00 94.94 81 LYS A O 1
ATOM 666 N N . MET A 1 82 ? 4.437 -3.763 -1.281 1.00 95.38 82 MET A N 1
ATOM 667 C CA . MET A 1 82 ? 4.573 -5.221 -1.399 1.00 95.38 82 MET A CA 1
ATOM 668 C C . MET A 1 82 ? 4.439 -5.680 -2.853 1.00 95.38 82 MET A C 1
ATOM 670 O O . MET A 1 82 ? 5.232 -6.504 -3.304 1.00 95.38 82 MET A O 1
ATOM 674 N N . TYR A 1 83 ? 3.490 -5.110 -3.595 1.00 96.00 83 TYR A N 1
ATOM 675 C CA . TYR A 1 83 ? 3.334 -5.380 -5.023 1.00 96.00 83 TYR A CA 1
ATOM 676 C C . TYR A 1 83 ? 4.584 -4.980 -5.823 1.00 96.00 83 TYR A C 1
ATOM 678 O O . TYR A 1 83 ?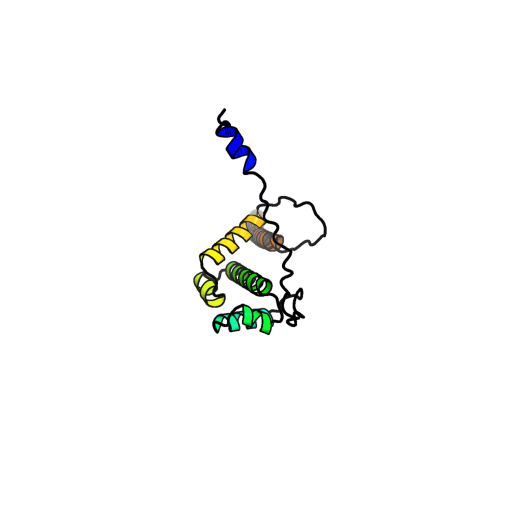 5.080 -5.777 -6.610 1.00 96.00 83 TYR A O 1
ATOM 686 N N . MET A 1 84 ? 5.166 -3.806 -5.551 1.00 93.25 84 MET A N 1
ATOM 687 C CA . MET A 1 84 ? 6.430 -3.359 -6.167 1.00 93.25 84 MET A CA 1
ATOM 688 C C . MET A 1 84 ? 7.616 -4.291 -5.860 1.00 93.25 84 MET A C 1
ATOM 690 O O . MET A 1 84 ? 8.569 -4.357 -6.628 1.00 93.25 84 MET A O 1
ATOM 694 N N . LYS A 1 85 ? 7.562 -5.037 -4.750 1.00 94.69 85 LYS A N 1
ATOM 695 C CA . LYS A 1 85 ? 8.538 -6.083 -4.394 1.00 94.69 85 LYS A CA 1
ATOM 696 C C . LYS A 1 85 ? 8.209 -7.446 -5.025 1.00 94.69 85 LYS A C 1
ATOM 698 O O . LYS A 1 85 ? 8.743 -8.460 -4.584 1.00 94.69 85 LYS A O 1
ATOM 703 N N . ASN A 1 86 ? 7.323 -7.485 -6.023 1.00 94.19 86 ASN A N 1
ATOM 704 C CA . ASN A 1 86 ? 6.871 -8.689 -6.729 1.00 94.19 86 ASN A CA 1
ATOM 705 C C . ASN A 1 86 ? 6.235 -9.750 -5.809 1.00 94.19 86 ASN A C 1
ATOM 707 O O . ASN A 1 86 ? 6.294 -10.950 -6.081 1.00 94.19 86 ASN A O 1
ATOM 711 N N . VAL A 1 87 ? 5.612 -9.330 -4.703 1.00 94.62 87 VAL A N 1
ATOM 712 C CA . VAL A 1 87 ? 4.827 -10.233 -3.852 1.00 94.62 87 VAL A CA 1
ATOM 713 C C . VAL A 1 87 ? 3.489 -10.538 -4.536 1.00 94.62 87 VAL A C 1
ATOM 715 O O . VAL A 1 87 ? 2.809 -9.636 -5.020 1.00 94.62 87 VAL A O 1
ATOM 718 N N . SER A 1 88 ? 3.081 -11.811 -4.543 1.00 96.38 88 SER A N 1
ATOM 719 C CA . SER A 1 88 ? 1.795 -12.261 -5.100 1.00 96.38 88 SER A CA 1
ATOM 720 C C . SER A 1 88 ? 0.600 -11.572 -4.432 1.00 96.38 88 SER A C 1
ATOM 722 O O . SER A 1 88 ? 0.585 -11.437 -3.205 1.00 96.38 88 SER A O 1
ATOM 724 N N . ILE A 1 89 ? -0.439 -11.252 -5.210 1.00 94.69 89 ILE A N 1
ATOM 725 C CA . ILE A 1 89 ? -1.648 -10.559 -4.732 1.00 94.69 89 ILE A CA 1
ATOM 726 C C . ILE A 1 89 ? -2.298 -11.289 -3.545 1.00 94.69 89 ILE A C 1
ATOM 728 O O . ILE A 1 89 ? -2.629 -10.642 -2.556 1.00 94.69 89 ILE A O 1
ATOM 732 N N . ASP A 1 90 ? -2.371 -12.620 -3.565 1.00 96.38 90 ASP A N 1
ATOM 733 C CA . ASP A 1 90 ? -2.977 -13.405 -2.475 1.00 96.38 90 ASP A CA 1
ATOM 734 C C . ASP A 1 90 ? -2.266 -13.200 -1.129 1.00 96.38 90 ASP A C 1
ATOM 736 O O . ASP A 1 90 ? -2.896 -13.040 -0.083 1.00 96.38 90 ASP A O 1
ATOM 740 N N . LYS A 1 91 ? -0.929 -13.123 -1.147 1.00 96.00 91 LYS A N 1
ATOM 741 C CA . LYS A 1 91 ? -0.131 -12.817 0.052 1.00 96.00 91 LYS A CA 1
ATOM 742 C C . LYS A 1 91 ? -0.369 -11.388 0.538 1.00 96.00 91 LYS A C 1
ATOM 744 O O . LYS A 1 91 ? -0.356 -11.151 1.746 1.00 96.00 91 LYS A O 1
ATOM 749 N N . ILE A 1 92 ? -0.581 -10.444 -0.379 1.00 95.94 92 ILE A N 1
ATOM 750 C CA . ILE A 1 92 ? -0.896 -9.050 -0.042 1.00 95.94 92 ILE A CA 1
ATOM 751 C C . ILE A 1 92 ? -2.275 -8.974 0.617 1.00 95.94 92 ILE A C 1
ATOM 753 O O . ILE A 1 92 ? -2.392 -8.345 1.668 1.00 95.94 92 ILE A O 1
ATOM 757 N N . ILE A 1 93 ? -3.282 -9.664 0.074 1.00 96.25 93 ILE A N 1
ATOM 758 C CA . ILE A 1 93 ? -4.623 -9.786 0.671 1.00 96.25 93 ILE A CA 1
ATOM 759 C C . ILE A 1 93 ? -4.511 -10.359 2.083 1.00 96.25 93 ILE A C 1
ATOM 761 O O . ILE A 1 93 ? -5.012 -9.770 3.039 1.00 96.25 93 ILE A O 1
ATOM 765 N N . LEU A 1 94 ? -3.780 -11.466 2.239 1.00 95.12 94 LEU A N 1
ATOM 766 C CA . LEU A 1 94 ? -3.627 -12.136 3.527 1.00 95.12 94 LEU A CA 1
ATOM 767 C C . LEU A 1 94 ? -3.019 -11.219 4.599 1.00 95.12 94 LEU A C 1
ATOM 769 O O . LEU A 1 94 ? -3.499 -11.204 5.735 1.00 95.12 94 LEU A O 1
ATOM 773 N N . LYS A 1 95 ? -1.971 -10.467 4.235 1.00 93.94 95 LYS A N 1
ATOM 774 C CA . LYS A 1 95 ? -1.229 -9.580 5.144 1.00 93.94 95 LYS A CA 1
ATOM 775 C C . LYS A 1 95 ? -1.958 -8.278 5.442 1.00 93.94 95 LYS A C 1
ATOM 777 O O . LYS A 1 95 ? -1.950 -7.829 6.580 1.00 93.94 95 LYS A O 1
ATOM 782 N N . THR A 1 96 ? -2.541 -7.657 4.424 1.00 94.44 96 THR A N 1
ATOM 783 C CA . THR A 1 96 ? -3.122 -6.315 4.547 1.00 94.44 96 THR A CA 1
ATOM 784 C C . THR A 1 96 ? -4.614 -6.339 4.825 1.00 94.44 96 THR A C 1
ATOM 786 O O . THR A 1 96 ? -5.141 -5.305 5.200 1.00 94.44 96 THR A O 1
ATOM 789 N N . LYS A 1 97 ? -5.297 -7.480 4.669 1.00 94.75 97 LYS A N 1
ATOM 790 C CA . LYS A 1 97 ? -6.761 -7.617 4.791 1.00 94.75 97 LYS A CA 1
ATOM 791 C C . LYS A 1 97 ? -7.555 -6.718 3.834 1.00 94.75 97 LYS A C 1
ATOM 793 O O . LYS A 1 97 ? -8.725 -6.441 4.073 1.00 94.75 97 LYS A O 1
ATOM 798 N N . LEU A 1 98 ? -6.929 -6.258 2.752 1.00 94.56 98 LEU A N 1
ATOM 799 C CA . LEU A 1 98 ? -7.612 -5.536 1.682 1.00 94.56 98 LEU A CA 1
ATOM 800 C C . LEU A 1 98 ? -8.238 -6.512 0.688 1.00 94.56 98 LEU A C 1
ATOM 802 O O . LEU A 1 98 ? -7.684 -7.574 0.417 1.00 94.56 98 LEU A O 1
ATOM 806 N N . ASP A 1 99 ? -9.363 -6.105 0.107 1.00 96.38 99 ASP A N 1
ATOM 807 C CA . ASP A 1 99 ? -10.001 -6.845 -0.978 1.00 96.38 99 ASP A CA 1
ATOM 808 C C . ASP A 1 99 ? -9.188 -6.767 -2.284 1.00 96.38 99 ASP A C 1
ATOM 810 O O . ASP A 1 99 ? -8.495 -5.778 -2.558 1.00 96.38 99 ASP A O 1
ATOM 814 N N . TYR A 1 100 ? -9.332 -7.791 -3.126 1.00 96.19 100 TYR A N 1
ATOM 815 C CA . TYR A 1 100 ? -8.703 -7.867 -4.440 1.00 96.19 100 TYR A CA 1
ATOM 816 C C . TYR A 1 100 ? -9.015 -6.636 -5.301 1.00 96.19 100 TYR A C 1
ATOM 818 O O . TYR A 1 100 ? -8.101 -6.059 -5.896 1.00 96.19 100 TYR A O 1
ATOM 826 N N . GLN A 1 101 ? -10.277 -6.183 -5.337 1.00 96.50 101 GLN A N 1
ATOM 827 C CA . GLN A 1 101 ? -10.658 -5.013 -6.138 1.00 96.50 101 GLN A CA 1
ATOM 828 C C . GLN A 1 101 ? -9.975 -3.749 -5.627 1.00 96.50 101 GLN A C 1
ATOM 830 O O . GLN A 1 101 ? -9.526 -2.921 -6.418 1.00 96.50 101 GLN A O 1
ATOM 835 N N . SER A 1 102 ? -9.834 -3.623 -4.307 1.00 94.12 102 SER A N 1
ATOM 836 C CA . SER A 1 102 ? -9.136 -2.492 -3.695 1.00 94.12 102 SER A CA 1
ATOM 837 C C . SER A 1 102 ? -7.655 -2.487 -4.071 1.00 94.12 102 SER A C 1
ATOM 839 O O . SER A 1 102 ? -7.129 -1.448 -4.463 1.00 94.12 102 SER A O 1
ATOM 841 N N . ILE A 1 103 ? -6.985 -3.641 -4.013 1.00 96.25 103 ILE A N 1
ATOM 842 C CA . ILE A 1 103 ? -5.574 -3.776 -4.411 1.00 96.25 103 ILE A CA 1
A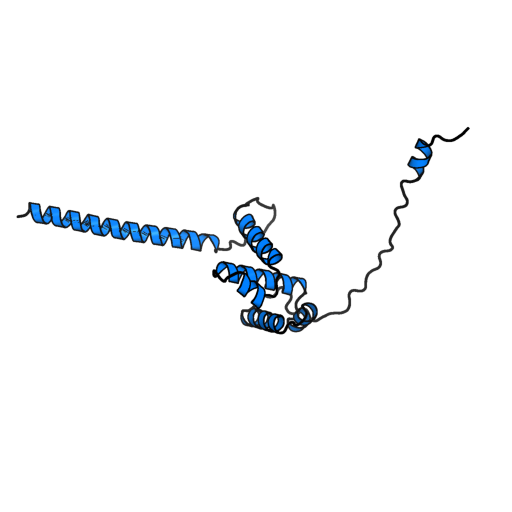TOM 843 C C . ILE A 1 103 ? -5.394 -3.445 -5.893 1.00 96.25 103 ILE A C 1
ATOM 845 O O . ILE A 1 103 ? -4.509 -2.663 -6.240 1.00 96.25 103 ILE A O 1
ATOM 849 N N . LYS A 1 104 ? -6.266 -3.968 -6.758 1.00 96.06 104 LYS A N 1
ATOM 850 C CA . LYS A 1 104 ? -6.241 -3.676 -8.193 1.00 96.06 104 LYS A CA 1
ATOM 851 C C . LYS A 1 104 ? -6.396 -2.178 -8.471 1.00 96.06 104 LYS A C 1
ATOM 853 O O . LYS A 1 104 ? -5.563 -1.596 -9.157 1.00 96.06 104 LYS A O 1
ATOM 858 N N . GLN A 1 105 ? -7.384 -1.526 -7.854 1.00 95.12 105 GLN A N 1
ATOM 859 C CA . GLN A 1 105 ? -7.585 -0.079 -7.982 1.00 95.12 105 GLN A CA 1
ATOM 860 C C . GLN A 1 105 ? -6.363 0.728 -7.532 1.00 95.12 105 GLN A C 1
ATOM 862 O O . GLN A 1 105 ? -6.037 1.740 -8.154 1.00 95.12 105 GLN A O 1
ATOM 867 N N . ILE A 1 106 ? -5.684 0.306 -6.460 1.00 94.75 106 ILE A N 1
ATOM 868 C CA . ILE A 1 106 ? -4.463 0.963 -5.972 1.00 94.75 106 ILE A CA 1
ATOM 869 C C . ILE A 1 106 ? -3.348 0.864 -7.017 1.00 94.75 106 ILE A C 1
ATOM 871 O O . ILE A 1 106 ? -2.709 1.877 -7.308 1.00 94.75 106 ILE A O 1
ATOM 875 N N . ILE A 1 107 ? -3.138 -0.325 -7.590 1.00 93.75 107 ILE A N 1
ATOM 876 C CA . ILE A 1 107 ? -2.130 -0.570 -8.628 1.00 93.75 107 ILE A CA 1
ATOM 877 C C . ILE A 1 107 ? -2.422 0.301 -9.857 1.00 93.75 107 ILE A C 1
ATOM 879 O O . ILE A 1 107 ? -1.571 1.099 -10.255 1.00 93.75 107 ILE A O 1
ATOM 883 N N . ASP A 1 108 ? -3.646 0.239 -10.383 1.00 93.12 108 ASP A N 1
ATOM 884 C CA . ASP A 1 108 ? -4.067 0.982 -11.577 1.00 93.12 108 ASP A CA 1
ATOM 885 C C . ASP A 1 108 ? -3.961 2.506 -11.371 1.00 93.12 108 ASP A C 1
ATOM 887 O O . ASP A 1 108 ? -3.476 3.255 -12.228 1.00 93.12 108 ASP A O 1
ATOM 891 N N . SER A 1 109 ? -4.375 2.994 -10.196 1.00 88.88 109 SER A N 1
ATOM 892 C CA . SER A 1 109 ? -4.321 4.421 -9.854 1.00 88.88 109 SER A CA 1
ATOM 893 C C . SER A 1 109 ? -2.882 4.929 -9.757 1.00 88.88 109 SER A C 1
ATOM 895 O O . SER A 1 109 ? -2.586 6.033 -10.205 1.00 88.88 109 SER A O 1
ATOM 897 N N . LYS A 1 110 ? -1.962 4.141 -9.194 1.00 87.00 110 LYS A N 1
ATOM 898 C CA . LYS A 1 110 ? -0.556 4.544 -9.037 1.00 87.00 110 LYS A CA 1
ATOM 899 C C . LYS A 1 110 ? 0.225 4.439 -10.353 1.00 87.00 110 LYS A C 1
ATOM 901 O O . LYS A 1 110 ? 1.037 5.316 -10.635 1.00 87.00 110 LYS A O 1
ATOM 906 N N . GLN A 1 111 ? -0.073 3.447 -11.194 1.00 82.12 111 GLN A N 1
ATOM 907 C CA . GLN A 1 111 ? 0.522 3.319 -12.531 1.00 82.12 111 GLN A CA 1
ATOM 908 C C . GLN A 1 111 ? 0.041 4.421 -13.491 1.00 82.12 111 GLN A C 1
ATOM 910 O O . GLN A 1 111 ? 0.835 4.997 -14.236 1.00 82.12 111 GLN A O 1
ATOM 915 N N . SER A 1 112 ? -1.246 4.781 -13.449 1.00 76.56 112 SER A N 1
ATOM 916 C CA . SER A 1 112 ? -1.795 5.840 -14.310 1.00 76.56 112 SER A CA 1
ATOM 917 C C . SER A 1 112 ? -1.369 7.259 -13.904 1.00 76.56 112 SER A C 1
ATOM 919 O O . SER A 1 112 ? -1.282 8.145 -14.755 1.00 76.56 112 SER A O 1
ATOM 921 N N . VAL A 1 113 ? -1.058 7.498 -12.626 1.00 65.50 113 VAL A N 1
ATOM 922 C CA . VAL A 1 113 ? -0.493 8.781 -12.171 1.00 65.50 113 VAL A CA 1
ATOM 923 C C . VAL A 1 113 ? 0.950 8.964 -12.652 1.00 65.50 113 VAL A C 1
ATOM 925 O O . VAL A 1 113 ? 1.311 10.082 -13.007 1.00 65.50 113 VAL A O 1
ATOM 928 N N . ASN A 1 114 ? 1.739 7.888 -12.765 1.00 58.50 114 ASN A N 1
ATOM 929 C CA . ASN A 1 114 ? 3.081 7.961 -13.359 1.00 58.50 114 ASN A CA 1
ATOM 930 C C . ASN A 1 114 ? 3.060 8.385 -14.839 1.00 58.50 114 ASN A C 1
ATOM 932 O O . ASN A 1 114 ? 3.997 9.027 -15.299 1.00 58.50 114 ASN A O 1
ATOM 936 N N . THR A 1 115 ? 1.991 8.084 -15.584 1.00 54.88 115 THR A N 1
ATOM 937 C CA . THR A 1 115 ? 1.883 8.412 -17.020 1.00 54.88 115 THR A CA 1
ATOM 938 C C . THR A 1 115 ? 1.188 9.747 -17.302 1.00 54.88 115 THR A C 1
ATOM 940 O O . THR A 1 115 ? 1.383 10.336 -18.364 1.00 54.88 115 THR A O 1
ATOM 943 N N . ARG A 1 116 ? 0.390 10.279 -16.364 1.00 50.22 116 ARG A N 1
ATOM 944 C CA . ARG A 1 116 ? -0.339 11.547 -16.534 1.00 50.22 116 ARG A CA 1
ATOM 945 C C . ARG A 1 116 ? 0.344 12.695 -15.796 1.00 50.22 116 ARG A C 1
ATOM 947 O O . ARG A 1 116 ? -0.183 13.218 -14.814 1.00 50.22 116 ARG A O 1
ATOM 954 N N . LEU A 1 117 ? 1.455 13.181 -16.346 1.00 49.59 117 LEU A N 1
ATOM 955 C CA . LEU A 1 117 ? 1.945 14.533 -16.066 1.00 49.59 117 LEU A CA 1
ATOM 956 C C . LEU A 1 117 ? 0.982 15.566 -16.681 1.00 49.59 117 LEU A C 1
ATOM 958 O O . LEU A 1 117 ? 1.260 16.167 -17.712 1.00 49.59 117 LEU A O 1
ATOM 962 N N . ARG A 1 118 ? -0.181 15.789 -16.059 1.00 46.72 118 ARG A N 1
ATOM 963 C CA . ARG A 1 118 ? -0.875 17.073 -16.211 1.00 46.72 118 ARG A CA 1
ATOM 964 C C . ARG A 1 118 ? -0.458 17.952 -15.038 1.00 46.72 118 ARG A C 1
ATOM 966 O O . ARG A 1 118 ? -0.750 17.584 -13.898 1.00 46.72 118 ARG A O 1
ATOM 973 N N . PRO A 1 119 ? 0.214 19.091 -15.275 1.00 44.94 119 PRO A N 1
ATOM 974 C CA . PRO A 1 119 ? 0.607 19.974 -14.194 1.00 44.94 119 PRO A CA 1
ATOM 975 C C . PRO A 1 119 ? -0.665 20.508 -13.533 1.00 44.94 119 PRO A C 1
ATOM 977 O O . PRO A 1 119 ? -1.436 21.255 -14.135 1.00 44.94 119 PRO A O 1
ATOM 980 N N . ARG A 1 120 ? -0.913 20.113 -12.280 1.00 51.91 120 ARG A N 1
ATOM 981 C CA . ARG A 1 120 ? -1.824 20.873 -11.425 1.00 51.91 120 ARG A CA 1
ATOM 982 C C . ARG A 1 120 ? -1.133 22.202 -11.120 1.00 51.91 120 ARG A C 1
ATOM 984 O O . ARG A 1 120 ? -0.017 22.178 -10.598 1.00 51.91 120 ARG A O 1
ATOM 991 N N . PRO A 1 121 ? -1.760 23.359 -11.378 1.00 51.28 121 PRO A N 1
ATOM 992 C CA . PRO A 1 121 ? -1.218 24.610 -10.894 1.00 51.28 121 PRO A CA 1
ATOM 993 C C . PRO A 1 121 ? -1.478 24.662 -9.386 1.00 51.28 121 PRO A C 1
ATOM 995 O O . PRO A 1 121 ? -2.589 24.989 -8.962 1.00 51.28 121 PRO A O 1
ATOM 998 N N . ARG A 1 122 ? -0.474 24.286 -8.580 1.00 44.34 122 ARG A N 1
ATOM 999 C CA . ARG A 1 122 ? 0.025 25.113 -7.464 1.00 44.34 122 ARG A CA 1
ATOM 1000 C C . ARG A 1 122 ? 1.114 24.448 -6.602 1.00 44.34 122 ARG A C 1
ATOM 1002 O O . ARG A 1 122 ? 0.926 23.370 -6.058 1.00 44.34 122 ARG A O 1
ATOM 1009 N N . CYS A 1 123 ? 2.198 25.224 -6.495 1.00 47.38 123 CYS A N 1
ATOM 1010 C CA . CYS A 1 123 ? 3.128 25.510 -5.395 1.00 47.38 123 CYS A CA 1
ATOM 1011 C C . CYS A 1 123 ? 3.739 24.387 -4.521 1.00 47.38 123 CYS A C 1
ATOM 1013 O O . CYS A 1 123 ? 3.048 23.663 -3.817 1.00 47.38 123 CYS A O 1
ATOM 1015 N N . HIS A 1 124 ? 5.073 24.477 -4.439 1.00 39.03 124 HIS A N 1
ATOM 1016 C CA . HIS A 1 124 ? 6.050 23.862 -3.529 1.00 39.03 124 HIS A CA 1
ATOM 1017 C C . HIS A 1 124 ? 6.764 22.589 -4.008 1.00 39.03 124 HIS A C 1
ATOM 1019 O O . HIS A 1 124 ? 6.236 21.483 -4.046 1.00 39.03 124 HIS A O 1
ATOM 1025 N N . ASN A 1 125 ? 8.032 22.837 -4.352 1.00 47.72 125 ASN A N 1
ATOM 1026 C CA . ASN A 1 125 ? 9.110 21.927 -4.703 1.00 47.72 125 ASN A CA 1
ATOM 1027 C C . ASN A 1 125 ? 9.229 20.743 -3.739 1.00 47.72 125 ASN A C 1
ATOM 1029 O O . ASN A 1 125 ? 9.686 20.917 -2.616 1.00 47.72 125 ASN A O 1
ATOM 1033 N N . PHE A 1 126 ? 8.961 19.536 -4.223 1.00 44.94 126 PHE A N 1
ATOM 1034 C CA . PHE A 1 126 ? 9.624 18.329 -3.736 1.00 44.94 126 PHE A CA 1
ATOM 1035 C C . PHE A 1 126 ? 9.924 17.441 -4.945 1.00 44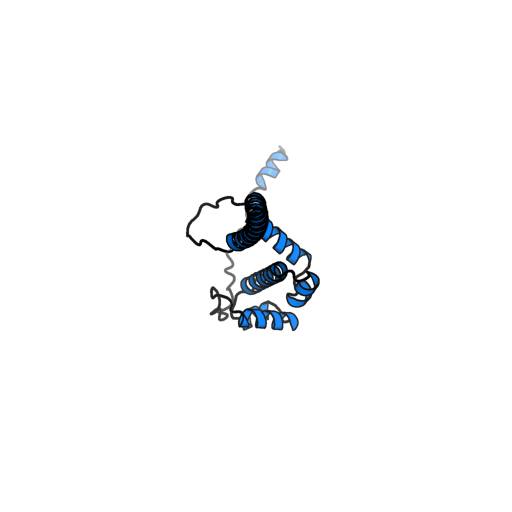.94 126 PHE A C 1
ATOM 1037 O O . PHE A 1 126 ? 9.034 16.818 -5.517 1.00 44.94 126 PHE A O 1
ATOM 1044 N N . LYS A 1 127 ? 11.191 17.432 -5.373 1.00 45.41 127 LYS A N 1
ATOM 1045 C CA . LYS A 1 127 ? 11.703 16.490 -6.373 1.00 45.41 127 LYS A CA 1
ATOM 1046 C C . LYS A 1 127 ? 11.883 15.145 -5.665 1.00 45.41 127 LYS A C 1
ATOM 1048 O O . LYS A 1 127 ? 12.756 15.037 -4.809 1.00 45.41 127 LYS A O 1
ATOM 1053 N N . HIS A 1 128 ? 11.044 14.154 -5.964 1.00 42.09 128 HIS A N 1
ATOM 1054 C CA . HIS A 1 128 ? 11.220 12.797 -5.440 1.00 42.09 128 HIS A CA 1
ATOM 1055 C C . HIS A 1 128 ? 12.016 11.949 -6.460 1.00 42.09 128 HIS A C 1
ATOM 1057 O O . HIS A 1 128 ? 11.634 11.959 -7.630 1.00 42.09 128 HIS A O 1
ATOM 1063 N N . PRO A 1 129 ? 13.084 11.215 -6.077 1.00 48.75 129 PRO A N 1
ATOM 1064 C CA . PRO A 1 129 ? 14.096 10.692 -7.020 1.00 48.75 129 PRO A CA 1
ATOM 1065 C C . PRO A 1 129 ? 13.756 9.362 -7.723 1.00 48.75 129 PRO A C 1
ATOM 1067 O O . PRO A 1 129 ? 14.511 8.895 -8.563 1.00 48.75 129 PRO A O 1
ATOM 1070 N N . VAL A 1 130 ? 12.621 8.744 -7.396 1.00 51.31 130 VAL A N 1
ATOM 1071 C CA . VAL A 1 130 ? 12.449 7.278 -7.499 1.00 51.31 130 VAL A CA 1
ATOM 1072 C C . VAL A 1 130 ? 12.212 6.757 -8.925 1.00 51.31 130 VAL A C 1
ATOM 1074 O O . VAL A 1 130 ? 12.438 5.582 -9.183 1.00 51.31 130 VAL A O 1
ATOM 1077 N N . LEU A 1 131 ? 11.794 7.608 -9.870 1.00 50.69 131 LEU A N 1
ATOM 1078 C CA . LEU A 1 131 ? 11.623 7.206 -11.277 1.00 50.69 131 LEU A CA 1
ATOM 1079 C C . LEU A 1 131 ? 12.946 7.146 -12.056 1.00 50.69 131 LEU A C 1
ATOM 1081 O O . LEU A 1 131 ? 13.008 6.486 -13.079 1.00 50.69 131 LEU A O 1
ATOM 1085 N N . LEU A 1 132 ? 14.010 7.795 -11.573 1.00 54.91 132 LEU A N 1
ATOM 1086 C CA . LEU A 1 132 ? 15.311 7.765 -12.248 1.00 54.91 132 LEU A CA 1
ATOM 1087 C C . LEU A 1 132 ? 16.086 6.479 -11.948 1.00 54.91 132 LEU A C 1
ATOM 1089 O O . LEU A 1 132 ? 16.937 6.084 -12.737 1.00 54.91 132 LEU A O 1
ATOM 1093 N N . GLU A 1 133 ? 15.815 5.821 -10.818 1.00 61.44 133 GLU A N 1
ATOM 1094 C CA . GLU A 1 133 ? 16.564 4.631 -10.409 1.00 61.44 133 GLU A CA 1
ATOM 1095 C C . GLU A 1 133 ? 16.347 3.444 -11.357 1.00 61.44 133 GLU A C 1
ATOM 1097 O O . GLU A 1 133 ? 17.305 2.728 -11.638 1.00 61.44 133 GLU A O 1
ATOM 1102 N N . THR A 1 134 ? 15.126 3.233 -11.861 1.00 73.06 134 THR A N 1
ATOM 1103 C CA . THR A 1 134 ? 14.825 2.120 -12.778 1.00 73.06 134 THR A CA 1
ATOM 1104 C C . THR A 1 134 ? 15.527 2.302 -14.113 1.00 73.06 134 THR A C 1
ATOM 1106 O O . THR A 1 134 ? 16.248 1.408 -14.551 1.00 73.06 134 THR A O 1
ATOM 1109 N N . ASP A 1 135 ? 15.414 3.497 -14.684 1.00 77.12 135 ASP A N 1
ATOM 1110 C CA . ASP A 1 135 ? 16.013 3.836 -15.972 1.00 77.12 135 ASP A CA 1
ATOM 1111 C C . ASP A 1 135 ? 17.547 3.832 -15.851 1.00 77.12 135 ASP A C 1
ATOM 1113 O O . ASP A 1 135 ? 18.257 3.346 -16.727 1.00 77.12 135 ASP A O 1
ATOM 1117 N N . MET A 1 136 ? 18.094 4.274 -14.710 1.00 82.50 136 MET A N 1
ATOM 1118 C CA . MET A 1 136 ? 19.528 4.167 -14.426 1.00 82.50 136 MET A CA 1
ATOM 1119 C C . MET A 1 136 ? 20.014 2.720 -14.297 1.00 82.50 136 MET A C 1
ATOM 1121 O O . MET A 1 136 ? 21.168 2.448 -14.629 1.00 82.50 136 MET A O 1
ATOM 1125 N N . ILE A 1 137 ? 19.199 1.803 -13.769 1.00 87.62 137 ILE A N 1
ATOM 1126 C CA . ILE A 1 137 ? 19.555 0.379 -13.679 1.00 87.62 137 ILE A CA 1
ATOM 1127 C C . ILE A 1 137 ? 19.569 -0.245 -15.077 1.00 87.62 137 ILE A C 1
ATOM 1129 O O . ILE A 1 137 ? 20.512 -0.966 -15.402 1.00 87.62 137 ILE A O 1
ATOM 1133 N N . GLU A 1 138 ? 18.577 0.070 -15.909 1.00 89.69 138 GLU A N 1
ATOM 1134 C CA . GLU A 1 138 ? 18.494 -0.395 -17.296 1.00 89.69 138 GLU A CA 1
ATOM 1135 C C . GLU A 1 138 ? 19.690 0.099 -18.121 1.00 89.69 138 GLU A C 1
ATOM 1137 O O . GLU A 1 138 ? 20.457 -0.713 -18.641 1.00 89.69 138 GLU A O 1
ATOM 1142 N N . ILE A 1 139 ? 19.970 1.406 -18.086 1.00 94.25 139 ILE A N 1
ATOM 1143 C CA . ILE A 1 139 ? 21.119 2.016 -18.775 1.00 94.25 139 ILE A CA 1
ATOM 1144 C C . ILE A 1 139 ? 22.450 1.406 -18.304 1.00 94.25 139 ILE A C 1
ATOM 1146 O O . ILE A 1 139 ? 23.371 1.197 -19.095 1.00 94.25 139 ILE A O 1
ATOM 1150 N N . LYS A 1 140 ? 22.592 1.087 -17.010 1.00 93.69 140 LYS A N 1
ATOM 1151 C CA . LYS A 1 140 ? 23.809 0.436 -16.494 1.00 93.69 140 LYS A CA 1
ATOM 1152 C C . LYS A 1 140 ? 24.010 -0.965 -17.064 1.00 93.69 140 LYS A C 1
ATOM 1154 O O . LYS A 1 140 ? 25.159 -1.346 -17.297 1.00 93.69 140 LYS A O 1
ATOM 1159 N N . ASN A 1 141 ? 22.931 -1.719 -17.260 1.00 92.88 141 ASN A N 1
ATOM 1160 C CA . ASN A 1 141 ? 23.003 -3.050 -17.854 1.00 92.88 141 ASN A CA 1
ATOM 1161 C C . ASN A 1 141 ? 23.381 -2.958 -19.336 1.00 92.88 141 ASN A C 1
ATOM 1163 O O . ASN A 1 141 ? 24.327 -3.621 -19.751 1.00 92.88 141 ASN A O 1
ATOM 1167 N N . GLU A 1 142 ? 22.765 -2.046 -20.090 1.00 96.44 142 GLU A N 1
ATOM 1168 C CA . GLU A 1 142 ? 23.121 -1.806 -21.495 1.00 96.44 142 GLU A CA 1
ATOM 1169 C C . GLU A 1 142 ? 24.596 -1.399 -21.658 1.00 96.44 142 GLU A C 1
ATOM 1171 O O . GLU A 1 142 ? 25.322 -1.957 -22.481 1.00 96.44 142 GLU A O 1
ATOM 1176 N N . ILE A 1 143 ? 25.097 -0.484 -20.815 1.00 97.31 143 ILE A N 1
ATOM 1177 C CA . ILE A 1 143 ? 26.516 -0.082 -20.819 1.00 97.31 143 ILE A CA 1
ATOM 1178 C C . ILE A 1 143 ? 27.436 -1.276 -20.535 1.00 97.31 143 ILE A C 1
ATOM 1180 O O . ILE A 1 143 ? 28.542 -1.353 -21.077 1.00 97.31 143 ILE A O 1
ATOM 1184 N N . LYS A 1 144 ? 27.017 -2.198 -19.665 1.00 97.31 144 LYS A N 1
ATOM 1185 C CA . LYS A 1 144 ? 27.800 -3.390 -19.329 1.00 97.31 144 LYS A CA 1
ATOM 1186 C C . LYS A 1 144 ? 27.914 -4.332 -20.529 1.00 97.31 144 LYS A C 1
ATOM 1188 O O . LYS A 1 144 ? 29.015 -4.810 -20.805 1.00 97.31 144 LYS A O 1
ATOM 1193 N N . ASP A 1 145 ? 26.825 -4.533 -21.260 1.00 95.69 145 ASP A N 1
ATOM 1194 C CA . ASP A 1 145 ? 26.798 -5.387 -22.451 1.00 95.69 145 ASP A CA 1
ATOM 1195 C C . ASP A 1 145 ? 27.602 -4.774 -23.608 1.00 95.69 145 ASP A C 1
ATOM 1197 O O . ASP A 1 145 ? 28.385 -5.464 -24.273 1.00 95.69 145 ASP A O 1
ATOM 1201 N N . LEU A 1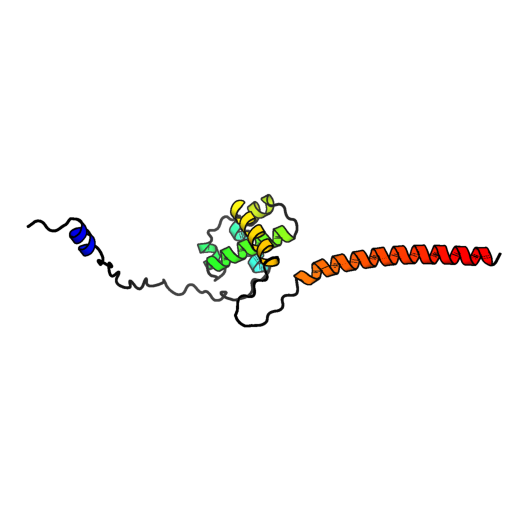 146 ? 27.520 -3.450 -23.782 1.00 97.62 146 LEU A N 1
ATOM 1202 C CA . LEU A 1 146 ? 28.344 -2.719 -24.749 1.00 97.62 146 LEU A CA 1
ATOM 1203 C C . LEU A 1 146 ? 29.838 -2.832 -24.429 1.00 97.62 146 LEU A C 1
ATOM 1205 O O . LEU A 1 146 ? 30.644 -3.100 -25.320 1.00 97.62 146 LEU A O 1
ATOM 1209 N N . LYS A 1 147 ? 30.228 -2.688 -23.156 1.00 96.94 147 LYS A N 1
ATOM 1210 C CA . LYS A 1 147 ? 31.630 -2.848 -22.736 1.00 96.94 147 LYS A CA 1
ATOM 1211 C C . LYS A 1 147 ? 32.166 -4.244 -23.027 1.00 96.94 147 LYS A C 1
ATOM 1213 O O . LYS A 1 147 ? 33.312 -4.368 -23.455 1.00 96.94 147 LYS A O 1
ATOM 1218 N N . LYS A 1 148 ? 31.349 -5.277 -22.809 1.00 97.44 148 LYS A N 1
ATOM 1219 C CA . LYS A 1 148 ? 31.725 -6.657 -23.122 1.00 97.44 148 LYS A CA 1
ATOM 1220 C C . LYS A 1 148 ? 31.986 -6.825 -24.621 1.00 97.44 148 LYS A C 1
ATOM 1222 O O . LYS A 1 148 ? 33.055 -7.292 -24.996 1.00 97.44 148 LYS A O 1
ATOM 1227 N N . SER A 1 149 ? 31.066 -6.340 -25.453 1.00 97.06 149 SER A N 1
ATOM 1228 C CA . SER A 1 149 ? 31.178 -6.412 -26.917 1.00 97.06 149 SER A CA 1
ATOM 1229 C C . SER A 1 149 ? 32.421 -5.678 -27.443 1.00 97.06 149 SER A C 1
ATOM 1231 O O . SER A 1 149 ? 33.130 -6.179 -28.312 1.00 97.06 149 SER A O 1
ATOM 1233 N N . ILE A 1 150 ? 32.738 -4.505 -26.880 1.00 97.88 150 ILE A N 1
ATOM 1234 C CA . ILE A 1 150 ? 33.947 -3.741 -27.234 1.00 97.88 150 ILE A CA 1
ATOM 1235 C C . ILE A 1 150 ? 35.223 -4.491 -26.835 1.00 97.88 150 ILE A C 1
ATOM 1237 O O . ILE A 1 150 ? 36.196 -4.473 -27.587 1.00 97.88 150 ILE A O 1
ATOM 1241 N N . SER A 1 151 ? 35.234 -5.152 -25.672 1.00 96.56 151 SER A N 1
ATOM 1242 C CA . SER A 1 151 ? 36.383 -5.953 -25.232 1.00 96.56 151 SER A CA 1
ATOM 1243 C C . SER A 1 151 ? 36.662 -7.100 -26.200 1.00 96.56 151 SER A C 1
ATOM 1245 O O . SER A 1 151 ? 37.800 -7.272 -26.626 1.00 96.56 151 SER A O 1
ATOM 1247 N N . GLU A 1 152 ? 35.621 -7.834 -26.597 1.00 96.94 152 GLU A N 1
ATOM 1248 C CA . GLU A 1 152 ? 35.732 -8.942 -27.551 1.00 96.94 152 GLU A CA 1
ATOM 1249 C C . GLU A 1 152 ? 36.263 -8.458 -28.911 1.00 96.94 152 GLU A C 1
ATOM 1251 O O . GLU A 1 152 ? 37.190 -9.050 -29.463 1.00 96.94 152 GLU A O 1
ATOM 1256 N N . LEU A 1 153 ? 35.750 -7.331 -29.422 1.00 97.19 153 LEU A N 1
ATOM 1257 C CA . LEU A 1 153 ? 36.249 -6.714 -30.659 1.00 97.19 153 LEU A CA 1
ATOM 1258 C C . LEU A 1 1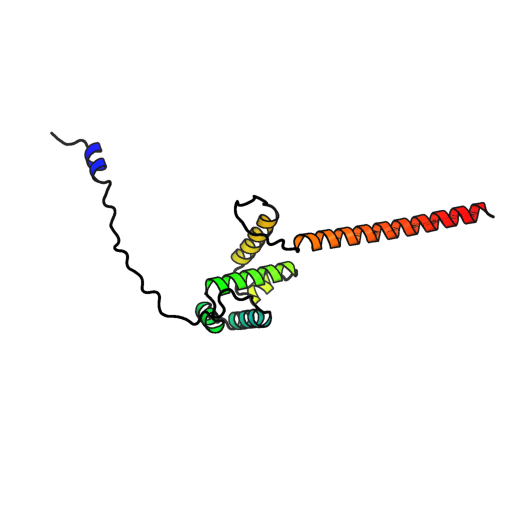53 ? 37.713 -6.280 -30.551 1.00 97.19 153 LEU A C 1
ATOM 1260 O O . LEU A 1 153 ? 38.495 -6.533 -31.465 1.00 97.19 153 LEU A O 1
ATOM 1264 N N . SER A 1 154 ? 38.093 -5.654 -29.436 1.00 96.00 154 SER A N 1
ATOM 1265 C CA . SER A 1 154 ? 39.480 -5.255 -29.178 1.00 96.00 154 SER A CA 1
ATOM 1266 C C . SER A 1 154 ? 40.423 -6.457 -29.226 1.00 96.00 154 SER A C 1
ATOM 1268 O O . SER A 1 154 ? 41.510 -6.366 -29.796 1.00 96.00 154 SER A O 1
ATOM 1270 N N . ASP A 1 155 ? 40.029 -7.581 -28.633 1.00 96.00 155 ASP A N 1
ATOM 1271 C CA . ASP A 1 155 ? 40.876 -8.771 -28.593 1.00 96.00 155 ASP A CA 1
ATOM 1272 C C . ASP A 1 155 ? 40.981 -9.440 -29.969 1.00 96.00 155 ASP A C 1
ATOM 1274 O O . ASP A 1 155 ? 42.075 -9.839 -30.372 1.00 96.00 155 ASP A O 1
ATOM 1278 N N . MET A 1 156 ? 39.896 -9.448 -30.752 1.00 94.19 156 MET A N 1
ATOM 1279 C CA . MET A 1 156 ? 39.944 -9.876 -32.155 1.00 94.19 156 MET A CA 1
ATOM 1280 C C . MET A 1 156 ? 40.877 -8.991 -32.992 1.00 94.19 156 MET A C 1
ATOM 1282 O O . MET A 1 156 ? 41.675 -9.509 -33.771 1.00 94.19 156 MET A O 1
ATOM 1286 N N . MET A 1 157 ? 40.835 -7.667 -32.812 1.00 93.62 157 MET A N 1
ATOM 1287 C CA . MET A 1 157 ? 41.734 -6.751 -33.524 1.00 93.62 157 MET A CA 1
ATOM 1288 C C . MET A 1 157 ? 43.203 -6.982 -33.155 1.00 93.62 157 MET A C 1
ATOM 1290 O O . MET A 1 157 ? 44.052 -6.995 -34.044 1.00 93.62 157 MET A O 1
ATOM 1294 N N . LYS A 1 158 ? 43.520 -7.195 -31.870 1.00 94.56 158 LYS A N 1
ATOM 1295 C CA . LYS A 1 158 ? 44.894 -7.511 -31.439 1.00 94.56 158 LYS A CA 1
ATOM 1296 C C . LYS A 1 158 ? 45.416 -8.779 -32.104 1.00 94.56 158 LYS A C 1
ATOM 1298 O O . LYS A 1 158 ? 46.534 -8.761 -32.605 1.00 94.56 158 LYS A O 1
ATOM 1303 N N . ALA A 1 159 ? 44.599 -9.832 -32.157 1.00 92.81 159 ALA A N 1
ATOM 1304 C CA . ALA A 1 159 ? 44.982 -11.080 -32.806 1.00 92.81 159 ALA A CA 1
ATOM 1305 C C . ALA A 1 159 ? 45.336 -10.856 -34.286 1.00 92.81 159 ALA A C 1
ATOM 1307 O O . ALA A 1 159 ? 46.379 -11.316 -34.737 1.00 92.81 159 ALA A O 1
ATOM 1308 N N . VAL A 1 160 ? 44.531 -10.082 -35.026 1.00 92.44 160 VAL A N 1
ATOM 1309 C CA . VAL A 1 160 ? 44.816 -9.741 -36.436 1.00 92.44 160 VAL A CA 1
ATOM 1310 C C . VAL A 1 160 ? 46.170 -9.034 -36.590 1.00 92.44 160 VAL A C 1
ATOM 1312 O O . VAL A 1 160 ? 46.953 -9.405 -37.461 1.00 92.44 160 VAL A O 1
ATOM 1315 N N . TYR A 1 161 ? 46.489 -8.075 -35.715 1.00 90.75 161 TYR A N 1
ATOM 1316 C CA . TYR A 1 161 ? 47.783 -7.380 -35.744 1.00 90.75 161 TYR A CA 1
ATOM 1317 C C . TYR A 1 161 ? 48.978 -8.265 -35.366 1.00 90.75 161 TYR A C 1
ATOM 1319 O O . TYR A 1 161 ? 50.096 -7.999 -35.807 1.00 90.75 161 TYR A O 1
ATOM 1327 N N . GLU A 1 162 ? 48.781 -9.282 -34.526 1.00 90.31 162 GLU A N 1
ATOM 1328 C CA . GLU A 1 162 ? 49.825 -10.262 -34.209 1.00 90.31 162 GLU A CA 1
ATOM 1329 C C . GLU A 1 162 ? 50.101 -11.189 -35.399 1.00 90.31 162 GLU A C 1
ATOM 1331 O O . GLU A 1 162 ? 51.262 -11.506 -35.652 1.00 90.31 162 GLU A O 1
ATOM 1336 N N . PHE A 1 163 ? 49.071 -11.550 -36.173 1.00 84.94 163 PHE A N 1
ATOM 1337 C CA . PHE A 1 163 ? 49.227 -12.358 -37.386 1.00 84.94 163 PHE A CA 1
ATOM 1338 C C . PHE A 1 163 ? 49.959 -11.627 -38.520 1.00 84.94 163 PHE A C 1
ATOM 1340 O O . PHE A 1 163 ? 50.728 -12.262 -39.228 1.00 84.94 163 PHE A O 1
ATOM 1347 N N . GLU A 1 164 ? 49.775 -10.313 -38.691 1.00 80.12 164 GLU A N 1
ATOM 1348 C CA . GLU A 1 164 ? 50.502 -9.536 -39.718 1.00 80.12 164 GLU A CA 1
ATOM 1349 C C . GLU A 1 164 ? 52.001 -9.350 -39.419 1.00 80.12 164 GLU A C 1
ATOM 1351 O O . GLU A 1 164 ? 52.765 -8.971 -40.306 1.00 80.12 164 GLU A O 1
ATOM 1356 N N . LYS A 1 165 ? 52.431 -9.568 -38.170 1.00 70.69 165 LYS A N 1
ATOM 1357 C CA . LYS A 1 165 ? 53.835 -9.420 -37.746 1.00 70.69 165 LYS A CA 1
ATOM 1358 C C . LYS A 1 165 ? 54.645 -10.719 -37.811 1.00 70.69 165 LYS A C 1
ATOM 1360 O O . LYS A 1 165 ? 55.840 -10.670 -37.510 1.00 70.69 165 LYS A O 1
ATOM 1365 N N . MET A 1 166 ? 54.013 -11.845 -38.148 1.00 62.25 166 MET A N 1
ATOM 1366 C CA . MET A 1 166 ? 54.673 -13.128 -38.425 1.00 62.25 166 MET A CA 1
ATOM 1367 C C . MET A 1 166 ? 54.980 -13.261 -39.913 1.00 62.25 166 MET A C 1
ATOM 1369 O O . MET A 1 166 ? 56.081 -13.769 -40.220 1.00 62.25 166 MET A O 1
#